Protein 2VPK (pdb70)

Foldseek 3Di:
DVCVVVQVVLVVQVVCQVVLHPFLAWEAQPPDIGTHHLVLLLVQFVQSVVVVVPDSRRYDYDHNVQAPPVLVVQVVVCSSNVDHDDDPPNLVRVLSVCVVRVRVVNVVVSVVVVD

Secondary structure (DSSP, 8-state):
-HHHHHHHHHHHHHHHHHHT-S--EEEEETTEEEEE-HHHHHHH-HHHHHHHTT---S-EE--TTT--HHHHHHHHHHHHHS-----TTTHHHHHHHHHHTT-HHHHHHHHHHH-

GO terms:
  GO:0005515 protein binding (F, IPI)
  GO:0005654 nucleoplasm (C, IDA)

CATH classification: 3.30.710.10

B-factor: mean 33.57, std 20.88, range [4.7, 144.06]

Sequence (115 aa):
SMSHHCEHLLERLNKQREAGFLCDCTIVIGEFQFKAHRNVLASFSEYFGAIYRSTSENNVFLDQSQVKADGFQKLLEFIYTGTLNLDSWNVKEIHQAADYLKVEEVVTKCKIKME

InterPro domains:
  IPR000210 BTB/POZ domain [PF00651] (14-115)
  IPR000210 BTB/POZ domain [PS50097] (24-89)
  IPR000210 BTB/POZ domain [SM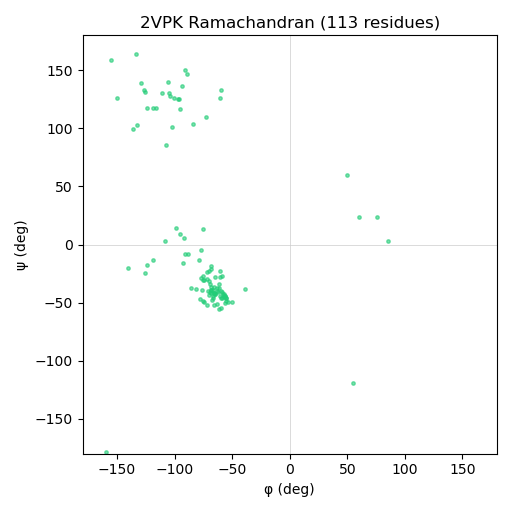00225] (24-119)
  IPR011333 SKP1/BTB/POZ domain superfamily [G3DSA:3.30.710.10] (1-144)
  IPR011333 SKP1/BTB/POZ domain superfamily [SSF54695] (2-112)
  IPR013087 Zinc finger C2H2-type [PF00096] (304-324)
  IPR013087 Zinc finger C2H2-type [PF00096] (330-352)
  IPR013087 Zinc finger C2H2-type [PF00096] (387-409)
  IPR013087 Zinc finger C2H2-type [PF00096] (415-437)
  IPR013087 Zinc finger C2H2-type [PF00096] (443-465)
  IPR013087 Zinc finger C2H2-type [PF00096] (471-493)
  IPR013087 Zinc finger C2H2-type [PF13912] (499-522)
  IPR013087 Zinc finger C2H2-type [PS00028] (304-324)
  IPR013087 Zinc finger C2H2-type [PS00028] (332-352)
  IPR013087 Zinc finger C2H2-type [PS00028] (360-381)
  IPR013087 Zinc finger C2H2-type [PS00028] (389-409)
  IPR013087 Zinc finger C2H2-type [PS00028] (417-437)
  IPR013087 Zinc finger C2H2-type [PS00028] (445-465)
  IPR013087 Zinc finger C2H2-type [PS00028] (473-493)
  IPR013087 Zinc finger C2H2-type [PS00028] (501-522)

Structure (mmCIF, N/CA/C/O backbone):
data_2VPK
#
_entry.id   2VPK
#
_cell.length_a   55.688
_cell.length_b   55.688
_cell.length_c   126.201
_cell.angle_alpha   90.00
_cell.angle_beta   90.00
_cell.angle_gamma   120.00
#
_symmetry.space_group_name_H-M   'P 61 2 2'
#
loop_
_entity.id
_entity.type
_entity.pdbx_description
1 polymer MYONEURIN
2 water water
#
loop_
_atom_site.group_PDB
_atom_site.id
_atom_site.type_symbol
_atom_site.label_atom_id
_atom_site.label_alt_id
_atom_site.label_comp_id
_atom_site.label_asym_id
_atom_site.label_entity_id
_atom_site.label_seq_id
_atom_site.pdbx_PDB_ins_code
_atom_site.Cartn_x
_atom_site.Cartn_y
_atom_site.Cartn_z
_atom_site.occupancy
_atom_site.B_iso_or_equiv
_atom_site.auth_seq_id
_atom_site.auth_comp_id
_atom_site.auth_asym_id
_atom_site.auth_atom_id
_atom_site.pdbx_PDB_model_num
ATOM 1 N N . SER A 1 1 ? 3.637 10.259 28.476 1.00 106.25 2 SER A N 1
ATOM 2 C CA . SER A 1 1 ? 4.506 11.173 29.273 1.00 107.15 2 SER A CA 1
ATOM 3 C C . SER A 1 1 ? 5.628 11.791 28.431 1.00 106.71 2 SER A C 1
ATOM 4 O O . SER A 1 1 ? 5.842 12.999 28.488 1.00 101.43 2 SER A O 1
ATOM 14 N N . MET A 1 2 ? 6.351 10.975 27.664 1.00 116.04 3 MET A N 1
ATOM 15 C CA . MET A 1 2 ? 7.458 11.486 26.846 1.00 111.02 3 MET A CA 1
ATOM 16 C C . MET A 1 2 ? 6.975 12.001 25.497 1.00 93.95 3 MET A C 1
ATOM 17 O O . MET A 1 2 ? 7.503 12.980 24.975 1.00 93.62 3 MET A O 1
ATOM 31 N N . SER A 1 3 ? 5.990 11.332 24.913 1.00 72.72 4 SER A N 1
ATOM 32 C CA . SER A 1 3 ? 5.382 11.865 23.716 1.00 60.76 4 SER A CA 1
ATOM 33 C C . SER A 1 3 ? 4.690 13.154 24.120 1.00 53.87 4 SER A C 1
ATOM 34 O O . SER A 1 3 ? 4.704 14.118 23.362 1.00 49.01 4 SER A O 1
ATOM 42 N N . HIS A 1 4 ? 4.104 13.172 25.323 1.00 49.60 5 HIS A N 1
ATOM 43 C CA . HIS A 1 4 ? 3.412 14.358 25.824 1.00 47.62 5 HIS A CA 1
ATOM 44 C C . HIS A 1 4 ? 4.409 15.494 26.061 1.00 36.11 5 HIS A C 1
ATOM 45 O O . HIS A 1 4 ? 4.156 16.638 25.679 1.00 25.00 5 HIS A O 1
ATOM 58 N N . HIS A 1 5 ? 5.548 15.177 26.667 1.00 35.75 6 HIS A N 1
ATOM 59 C CA . HIS A 1 5 ? 6.557 16.189 26.962 1.00 32.18 6 HIS A CA 1
ATOM 60 C C . HIS A 1 5 ? 7.063 16.817 25.677 1.00 30.87 6 HIS A C 1
ATOM 61 O O . HIS A 1 5 ? 6.996 18.032 25.524 1.00 25.04 6 HIS A O 1
ATOM 74 N N . CYS A 1 6 ? 7.558 16.001 24.749 1.00 36.46 7 CYS A N 1
ATOM 75 C CA . CYS A 1 6 ? 8.218 16.551 23.558 1.00 38.29 7 CYS A CA 1
ATOM 76 C C . CYS A 1 6 ? 7.211 17.125 22.567 1.00 30.53 7 CYS A C 1
ATOM 77 O O . CYS A 1 6 ? 7.499 18.092 21.897 1.00 23.81 7 CYS A O 1
ATOM 84 N N . GLU A 1 7 ? 6.007 16.587 22.516 1.00 28.64 8 GLU A N 1
ATOM 85 C CA . GLU A 1 7 ? 4.969 17.204 21.700 1.00 34.41 8 GLU A CA 1
ATOM 86 C C . GLU A 1 7 ? 4.575 18.587 22.259 1.00 33.74 8 GLU A C 1
ATOM 87 O O . GLU A 1 7 ? 4.320 19.517 21.491 1.00 29.77 8 GLU A O 1
ATOM 99 N N . HIS A 1 8 ? 4.506 18.721 23.592 1.00 33.78 9 HIS A N 1
ATOM 100 C CA . HIS A 1 8 ? 4.265 20.023 24.217 1.00 26.81 9 HIS A CA 1
ATOM 101 C C . HIS A 1 8 ? 5.319 21.004 23.747 1.00 18.31 9 HIS A C 1
ATOM 102 O O . HIS A 1 8 ? 5.025 22.124 23.342 1.00 27.10 9 HIS A O 1
ATOM 115 N N . LEU A 1 9 ? 6.563 20.582 23.854 1.00 21.39 10 LEU A N 1
ATOM 116 C CA . LEU A 1 9 ? 7.680 21.436 23.512 1.00 24.08 10 LEU A CA 1
ATOM 117 C C . LEU A 1 9 ? 7.532 21.941 22.089 1.00 24.83 10 LEU A C 1
ATOM 118 O O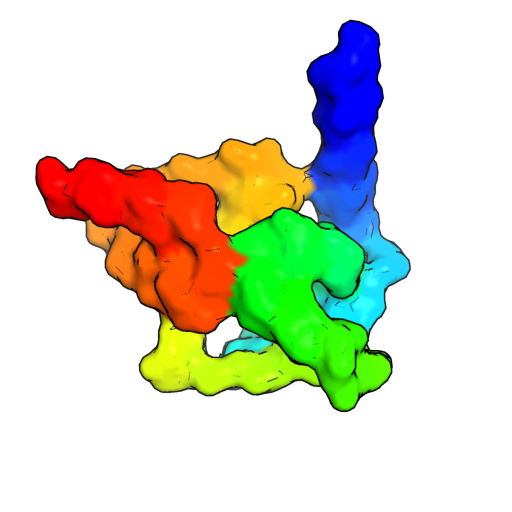 . LEU A 1 9 ? 7.691 23.130 21.808 1.00 24.12 10 LEU A O 1
ATOM 134 N N . LEU A 1 10 ? 7.197 21.022 21.191 1.00 26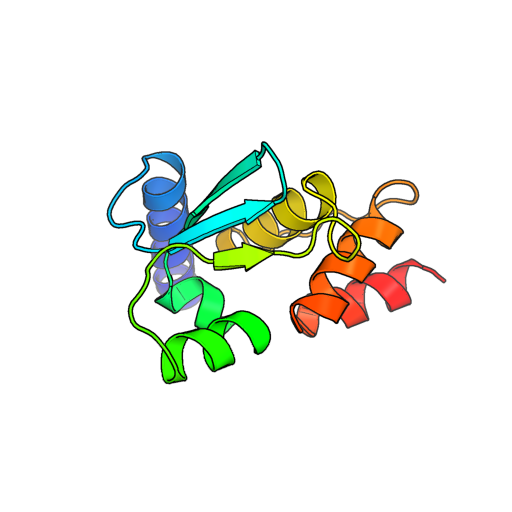.71 11 LEU A N 1
ATOM 135 C CA . LEU A 1 10 ? 7.200 21.305 19.757 1.00 29.44 11 LEU A CA 1
ATOM 136 C C . LEU A 1 10 ? 6.077 22.255 19.398 1.00 20.70 11 LEU A C 1
ATOM 137 O O . LEU A 1 10 ? 6.276 23.195 18.647 1.00 19.01 11 LEU A O 1
ATOM 153 N N . GLU A 1 11 ? 4.901 22.017 19.956 1.00 23.47 12 GLU A N 1
ATOM 154 C CA . GLU A 1 11 ? 3.790 22.942 19.815 1.00 33.68 12 GLU A CA 1
ATOM 155 C C . GLU A 1 11 ? 4.167 24.332 20.325 1.00 22.83 12 GLU A C 1
ATOM 156 O O . GLU A 1 11 ? 3.848 25.314 19.708 1.00 21.91 12 GLU A O 1
ATOM 160 N N . ARG A 1 12 ? 4.846 24.419 21.459 1.00 25.60 13 ARG A N 1
ATOM 161 C CA . ARG A 1 12 ? 5.193 25.730 22.006 1.00 20.14 13 ARG A CA 1
ATOM 162 C C . ARG A 1 12 ? 6.215 26.415 21.125 1.00 19.43 13 ARG A C 1
ATOM 163 O O . ARG A 1 12 ? 6.109 27.599 20.839 1.00 21.93 13 ARG A O 1
ATOM 184 N N . LEU A 1 13 ? 7.189 25.641 20.654 1.00 18.86 14 LEU A N 1
ATOM 185 C CA . LEU A 1 13 ? 8.247 26.171 19.820 1.00 13.73 14 LEU A CA 1
ATOM 186 C C . LEU A 1 13 ? 7.644 26.701 18.538 1.00 23.39 14 LEU A C 1
ATOM 187 O O . LEU A 1 13 ? 8.007 27.771 18.077 1.00 18.59 14 LEU A O 1
ATOM 203 N N . ASN A 1 14 ? 6.666 25.983 17.995 1.00 19.32 15 ASN A N 1
ATOM 204 C CA . ASN A 1 14 ? 5.984 26.470 16.793 1.00 20.07 15 ASN A CA 1
ATOM 205 C C . ASN A 1 14 ? 5.076 27.697 17.041 1.00 22.70 15 ASN A C 1
ATOM 206 O O . ASN A 1 14 ? 4.916 28.546 16.166 1.00 23.61 15 ASN A O 1
ATOM 217 N N . LYS A 1 15 ? 4.500 27.799 18.239 1.00 23.17 16 LYS A N 1
ATOM 218 C CA . LYS A 1 15 ? 3.683 28.951 18.612 1.00 16.96 16 LYS A CA 1
ATOM 219 C C . LYS A 1 15 ? 4.566 30.162 18.733 1.00 17.30 16 LYS A C 1
ATOM 220 O O . LYS A 1 15 ? 4.198 31.251 18.344 1.00 23.99 16 LYS A O 1
ATOM 239 N N . GLN A 1 16 ? 5.755 29.966 19.279 1.00 23.51 17 GLN A N 1
ATOM 240 C CA . GLN A 1 16 ? 6.723 31.045 19.422 1.00 19.63 17 GLN A CA 1
ATOM 241 C C . GLN A 1 16 ? 7.182 31.530 18.062 1.00 19.17 17 GLN A C 1
ATOM 242 O O . GLN A 1 16 ? 7.358 32.729 17.855 1.00 19.99 17 GLN A O 1
ATOM 256 N N . ARG A 1 17 ? 7.411 30.592 17.150 1.00 23.12 18 ARG A N 1
ATOM 257 C CA . ARG A 1 17 ? 7.855 30.930 15.815 1.00 21.75 18 ARG A CA 1
ATOM 258 C C . ARG A 1 17 ? 6.798 31.745 15.097 1.00 21.89 18 ARG A C 1
ATOM 259 O O . ARG A 1 17 ? 7.077 32.818 14.563 1.00 30.19 18 ARG A O 1
ATOM 280 N N . GLU A 1 18 ? 5.569 31.250 15.089 1.00 20.41 19 GLU A N 1
ATOM 281 C CA . GLU A 1 18 ? 4.455 31.998 14.514 1.00 22.17 19 GLU A CA 1
ATOM 282 C C . GLU A 1 18 ? 4.215 33.372 15.153 1.00 28.16 19 GLU A C 1
ATOM 283 O O . GLU A 1 18 ? 3.723 34.279 14.497 1.00 27.77 19 GLU A O 1
ATOM 295 N N . ALA A 1 19 ? 4.588 33.537 16.419 1.00 30.07 20 ALA A N 1
ATOM 296 C CA . ALA A 1 19 ? 4.466 34.831 17.120 1.00 20.54 20 ALA A CA 1
ATOM 297 C C . ALA A 1 19 ? 5.673 35.748 16.959 1.00 15.94 20 ALA A C 1
ATOM 298 O O . ALA A 1 19 ? 5.640 36.899 17.393 1.00 26.71 20 ALA A O 1
ATOM 305 N N . GLY A 1 20 ? 6.742 35.244 16.362 1.00 20.17 21 GLY A N 1
ATOM 306 C CA . GLY A 1 20 ? 7.951 36.032 16.190 1.00 22.53 21 GLY A CA 1
ATOM 307 C C . GLY A 1 20 ? 8.728 36.161 17.489 1.00 23.25 21 GLY A C 1
ATOM 308 O O . GLY A 1 20 ? 9.523 37.096 17.629 1.00 22.19 21 GLY A O 1
ATOM 312 N N . PHE A 1 21 ? 8.521 35.200 18.407 1.00 19.31 22 PHE A N 1
ATOM 313 C CA . PHE A 1 21 ? 9.096 35.234 19.762 1.00 19.40 22 PHE A CA 1
ATOM 314 C C . PHE A 1 21 ? 10.376 34.426 19.905 1.00 18.68 22 PHE A C 1
ATOM 315 O O . PHE A 1 21 ? 10.418 33.233 19.587 1.00 22.15 22 PHE A O 1
ATOM 332 N N . LEU A 1 22 ? 11.422 35.100 20.376 1.00 15.22 23 LEU A N 1
ATOM 333 C CA . LEU A 1 22 ? 12.730 34.501 20.611 1.00 16.08 23 LEU A CA 1
ATOM 334 C C . LEU A 1 22 ? 13.362 33.907 19.358 1.00 21.71 23 LEU A C 1
ATOM 335 O O . LEU A 1 22 ? 14.225 33.028 19.427 1.00 22.52 23 LEU A O 1
ATOM 351 N N . CYS A 1 23 ? 12.945 34.391 18.198 1.00 21.28 24 CYS A N 1
ATOM 352 C CA . CYS A 1 23 ? 13.482 33.854 16.957 1.00 18.52 24 CYS A CA 1
ATOM 353 C C . CYS A 1 23 ? 14.792 34.538 16.644 1.00 16.13 24 CYS A C 1
ATOM 354 O O . CYS A 1 23 ? 14.797 35.672 16.190 1.00 27.74 24 CYS A O 1
ATOM 362 N N . ASP A 1 24 ? 15.897 33.850 16.884 1.00 16.59 25 ASP A N 1
ATOM 363 C CA . ASP A 1 24 ? 17.226 34.429 16.745 1.00 19.19 25 ASP A CA 1
ATOM 364 C C . ASP A 1 24 ? 17.851 34.142 15.363 1.00 18.28 25 ASP A C 1
ATOM 365 O O . ASP A 1 24 ? 19.040 34.362 15.137 1.00 17.97 25 ASP A O 1
ATOM 374 N N . CYS A 1 25 ? 17.044 33.599 14.469 1.00 23.45 26 CYS A N 1
ATOM 375 C CA . CYS A 1 25 ? 17.458 33.361 13.097 1.00 20.92 26 CYS A CA 1
ATOM 376 C C . CYS A 1 25 ? 16.425 34.015 12.221 1.00 18.31 26 CYS A C 1
ATOM 377 O O . CYS A 1 25 ? 15.226 33.861 12.476 1.00 23.75 26 CYS A O 1
ATOM 385 N N . THR A 1 26 ? 16.894 34.769 11.226 1.00 23.18 27 THR A N 1
ATOM 386 C CA . THR A 1 26 ? 16.098 35.167 10.065 1.00 19.57 27 THR A CA 1
ATOM 387 C C . THR A 1 26 ? 16.740 34.613 8.805 1.00 18.92 27 THR A C 1
ATOM 388 O O . THR A 1 26 ? 17.876 34.936 8.478 1.00 23.84 27 THR A O 1
ATOM 399 N N . ILE A 1 27 ? 16.018 33.746 8.118 1.00 19.49 28 ILE A N 1
ATOM 400 C CA . ILE A 1 27 ? 16.476 33.137 6.883 1.00 21.84 28 ILE A CA 1
ATOM 401 C C . ILE A 1 27 ? 15.903 33.940 5.733 1.00 20.26 28 ILE A C 1
ATOM 402 O O . ILE A 1 27 ? 14.696 34.181 5.669 1.00 20.21 28 ILE A O 1
ATOM 418 N N . VAL A 1 28 ? 16.781 34.397 4.850 1.00 23.64 29 VAL A N 1
ATOM 419 C CA . VAL A 1 28 ? 16.382 35.209 3.706 1.00 21.60 29 VAL A CA 1
ATOM 420 C C . VAL A 1 28 ? 16.572 34.435 2.407 1.00 23.16 29 VAL A C 1
ATOM 421 O O . VAL A 1 28 ? 17.622 33.838 2.161 1.00 19.66 29 VAL A O 1
ATOM 434 N N . ILE A 1 29 ? 15.537 34.422 1.581 1.00 17.57 30 ILE A N 1
ATOM 435 C CA . ILE A 1 29 ? 15.648 33.842 0.267 1.00 20.04 30 ILE A CA 1
ATOM 436 C C . ILE A 1 29 ? 15.025 34.875 -0.626 1.00 20.55 30 ILE A C 1
ATOM 437 O O . ILE A 1 29 ? 13.814 35.013 -0.631 1.00 22.61 30 ILE A O 1
ATOM 453 N N . GLY A 1 30 ? 15.848 35.647 -1.330 1.00 23.95 31 GLY A N 1
ATOM 454 C CA . GLY A 1 30 ? 15.338 36.764 -2.115 1.00 20.37 31 GLY A CA 1
ATOM 455 C C . GLY A 1 30 ? 14.493 37.739 -1.296 1.00 28.07 31 GLY A C 1
ATOM 456 O O . GLY A 1 30 ? 14.967 38.322 -0.307 1.00 23.67 31 GLY A O 1
ATOM 460 N N . GLU A 1 31 ? 13.228 37.904 -1.678 1.00 21.03 32 GLU A N 1
ATOM 461 C CA . GLU A 1 31 ? 12.354 38.906 -1.045 1.00 23.26 32 GLU A CA 1
ATOM 462 C C . GLU A 1 31 ? 11.459 38.249 -0.010 1.00 16.26 32 GLU A C 1
ATOM 463 O O . GLU A 1 31 ? 10.463 38.811 0.435 1.00 26.84 32 GLU A O 1
ATOM 475 N N . PHE A 1 32 ? 11.817 37.021 0.334 1.00 19.82 33 PHE A N 1
ATOM 476 C CA . PHE A 1 32 ? 11.167 36.292 1.402 1.00 18.72 33 PHE A CA 1
ATOM 477 C C . PHE A 1 32 ? 12.065 36.241 2.614 1.00 26.77 33 PHE A C 1
ATOM 478 O O . PHE A 1 32 ? 13.269 36.035 2.491 1.00 27.10 33 PHE A O 1
ATOM 495 N N . GLN A 1 33 ? 11.453 36.399 3.784 1.00 24.42 34 GLN A N 1
ATOM 496 C CA . GLN A 1 33 ? 12.144 36.256 5.062 1.00 23.84 34 GLN A CA 1
ATOM 497 C C . GLN A 1 33 ? 11.371 35.315 5.945 1.00 19.83 34 GLN A C 1
ATOM 498 O O . GLN A 1 33 ? 10.144 35.405 5.997 1.00 21.91 34 GLN A O 1
ATOM 512 N N . PHE A 1 34 ? 12.093 34.445 6.661 1.00 25.26 35 PHE A N 1
ATOM 513 C CA . PHE A 1 34 ? 11.500 33.496 7.606 1.00 21.13 35 PHE A CA 1
ATOM 514 C C . PHE A 1 34 ? 12.136 33.621 9.013 1.00 18.43 35 PHE A C 1
ATOM 515 O O . PHE A 1 34 ? 13.340 33.672 9.163 1.00 21.73 35 PHE A O 1
ATOM 532 N N . LYS A 1 35 ? 11.298 33.701 10.029 1.00 20.09 36 LYS A N 1
ATOM 533 C CA . LYS A 1 35 ? 11.750 33.815 11.413 1.00 17.43 36 LYS A CA 1
ATOM 534 C C . LYS A 1 35 ? 11.816 32.404 11.984 1.00 11.87 36 LYS A C 1
ATOM 535 O O . LYS A 1 35 ? 10.919 31.610 11.739 1.00 23.68 36 LYS A O 1
ATOM 539 N N . ALA A 1 36 ? 12.880 32.076 12.713 1.00 19.79 37 ALA A N 1
ATOM 540 C CA . ALA A 1 36 ? 12.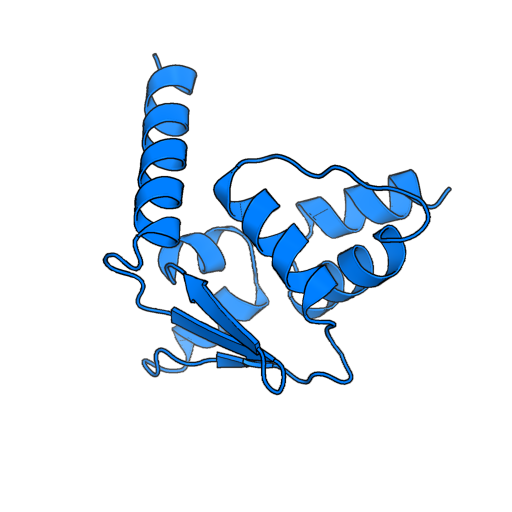961 30.773 13.362 1.00 18.18 37 ALA A CA 1
ATOM 541 C C . ALA A 1 36 ? 13.959 30.792 14.505 1.00 10.21 37 ALA A C 1
ATOM 542 O O . ALA A 1 36 ? 14.576 31.822 14.760 1.00 16.53 37 ALA A O 1
ATOM 549 N N . HIS A 1 37 ? 14.139 29.641 15.159 1.00 16.06 38 HIS A N 1
ATOM 550 C CA . HIS A 1 37 ? 15.092 29.477 16.244 1.00 14.51 38 HIS A CA 1
ATOM 551 C C . HIS A 1 37 ? 16.333 28.724 15.811 1.00 12.43 38 HIS A C 1
ATOM 552 O O . HIS A 1 37 ? 16.254 27.662 15.246 1.00 22.41 38 HIS A O 1
ATOM 565 N N . ARG A 1 38 ? 17.493 29.282 16.076 1.00 14.79 39 ARG A N 1
ATOM 566 C CA . ARG A 1 38 ? 18.712 28.646 15.637 1.00 11.08 39 ARG A CA 1
ATOM 567 C C . ARG A 1 38 ? 18.909 27.259 16.241 1.00 14.96 39 ARG A C 1
ATOM 568 O O . ARG A 1 38 ? 19.471 26.379 15.600 1.00 17.30 39 ARG A O 1
ATOM 589 N N . ASN A 1 39 ? 18.474 27.032 17.470 1.00 14.87 40 ASN A N 1
ATOM 590 C CA . ASN A 1 39 ? 18.763 25.735 18.076 1.00 12.28 40 ASN A CA 1
ATOM 591 C C . ASN A 1 39 ? 17.911 24.648 17.419 1.00 11.68 40 ASN A C 1
ATOM 592 O O . ASN A 1 39 ? 18.321 23.492 17.285 1.00 17.41 40 ASN A O 1
ATOM 603 N N . VAL A 1 40 ? 16.744 25.051 16.965 1.00 15.57 41 VAL A N 1
ATOM 604 C CA . VAL A 1 40 ? 15.798 24.126 16.349 1.00 20.17 41 VAL A CA 1
ATOM 605 C C . VAL A 1 40 ? 16.296 23.798 14.952 1.00 18.61 41 VAL A C 1
ATOM 606 O O . VAL A 1 40 ? 16.421 22.627 14.583 1.00 19.25 41 VAL A O 1
ATOM 619 N N . LEU A 1 41 ? 16.655 24.821 14.198 1.00 15.65 42 LEU A N 1
ATOM 620 C CA . LEU A 1 41 ? 17.231 24.589 12.866 1.00 13.07 42 LEU A CA 1
ATOM 621 C C . LEU A 1 41 ? 18.483 23.727 12.908 1.00 22.60 42 LEU A C 1
ATOM 622 O O . LEU A 1 41 ? 18.663 22.857 12.057 1.00 20.55 42 LEU A O 1
ATOM 638 N N . ALA A 1 42 ? 19.362 23.977 13.874 1.00 24.47 43 ALA A N 1
ATOM 639 C CA . ALA A 1 42 ? 20.585 23.195 13.979 1.00 19.98 43 ALA A CA 1
ATOM 640 C C . ALA A 1 42 ? 20.297 21.740 14.292 1.00 20.78 43 ALA A C 1
ATOM 641 O O . ALA A 1 42 ? 21.075 20.852 13.936 1.00 24.71 43 ALA A O 1
ATOM 648 N N . SER A 1 43 ? 19.184 21.485 14.963 1.00 16.01 44 SER A N 1
ATOM 649 C CA . SER A 1 43 ? 18.852 20.123 15.353 1.00 16.86 44 SER A CA 1
ATOM 650 C C . SER A 1 43 ? 18.522 19.254 14.142 1.00 14.34 44 SER A C 1
ATOM 651 O O . SER A 1 43 ? 18.589 18.031 14.216 1.00 23.36 44 SER A O 1
ATOM 659 N N . PHE A 1 44 ? 18.166 19.887 13.027 1.00 19.89 45 PHE A N 1
ATOM 660 C CA . PHE A 1 44 ? 17.693 19.150 11.865 1.00 21.28 45 PHE A CA 1
ATOM 661 C C . PHE A 1 44 ? 18.460 19.400 10.579 1.00 24.67 45 PHE A C 1
ATOM 662 O O . PHE A 1 44 ? 18.337 18.634 9.621 1.00 21.49 45 PHE A O 1
ATOM 679 N N . SER A 1 45 ? 19.219 20.484 10.545 1.00 25.70 46 SER A N 1
ATOM 680 C CA . SER A 1 45 ? 19.892 20.890 9.326 1.00 20.28 46 SER A CA 1
ATOM 681 C C . SER A 1 45 ? 21.387 21.024 9.549 1.00 28.73 46 SER A C 1
ATOM 682 O O . SER A 1 45 ? 21.828 21.829 10.355 1.00 26.03 46 SER A O 1
ATOM 690 N N . GLU A 1 46 ? 22.177 20.212 8.845 1.00 29.38 47 GLU A N 1
ATOM 691 C CA . GLU A 1 46 ? 23.618 20.257 9.025 1.00 28.45 47 GLU A CA 1
ATOM 692 C C . GLU A 1 46 ? 24.157 21.539 8.419 1.00 20.98 47 GLU A C 1
ATOM 693 O O . GLU A 1 46 ? 25.198 22.029 8.824 1.00 21.54 47 GLU A O 1
ATOM 705 N N . TYR A 1 47 ? 23.429 22.106 7.476 1.00 23.34 48 TYR A N 1
ATOM 706 C CA . TYR A 1 47 ? 23.807 23.390 6.898 1.00 24.39 48 TYR A CA 1
ATOM 707 C C . TYR A 1 47 ? 23.723 24.497 7.949 1.00 20.93 48 TYR A C 1
ATOM 708 O O . TYR A 1 47 ? 24.674 25.231 8.146 1.00 23.60 48 TYR A O 1
ATOM 726 N N . PHE A 1 48 ? 22.589 24.618 8.631 1.00 16.05 49 PHE A N 1
ATOM 727 C CA . PHE A 1 48 ? 22.454 25.666 9.601 1.00 20.35 49 PHE A CA 1
ATOM 728 C C . PHE A 1 48 ? 23.380 25.388 10.765 1.00 19.28 49 PHE A C 1
ATOM 729 O O . PHE A 1 48 ? 24.026 26.298 11.238 1.00 22.62 49 PHE A O 1
ATOM 746 N N . GLY A 1 49 ? 23.508 24.123 11.161 1.00 17.89 50 GLY A N 1
ATOM 747 C CA . GLY A 1 49 ? 24.402 23.773 12.257 1.00 26.71 50 GLY A CA 1
ATOM 748 C C . GLY A 1 49 ? 25.837 24.192 11.959 1.00 29.79 50 GLY A C 1
ATOM 749 O O . GLY A 1 49 ? 26.565 24.669 12.825 1.00 26.80 50 GLY A O 1
ATOM 753 N N . ALA A 1 50 ? 26.261 23.990 10.719 1.00 23.84 51 ALA A N 1
ATOM 754 C CA . ALA A 1 50 ? 27.630 24.310 10.330 1.00 21.47 51 ALA A CA 1
ATOM 755 C C . ALA A 1 50 ? 27.812 25.815 10.355 1.00 15.12 51 ALA A C 1
ATOM 756 O O . ALA A 1 50 ? 28.858 26.320 10.734 1.00 34.20 51 ALA A O 1
ATOM 763 N N . ILE A 1 51 ? 26.780 26.544 9.955 1.00 17.62 52 ILE A N 1
ATOM 764 C CA . ILE A 1 51 ? 26.786 27.994 10.049 1.00 20.18 52 ILE A CA 1
ATOM 765 C C . ILE A 1 51 ? 26.966 28.476 11.500 1.00 23.98 52 ILE A C 1
ATOM 766 O O . ILE A 1 51 ? 27.780 29.356 11.764 1.00 28.73 52 ILE A O 1
ATOM 782 N N . TYR A 1 52 ? 26.247 27.895 12.450 1.00 29.13 53 TYR A N 1
ATOM 783 C CA . TYR A 1 52 ? 26.227 28.482 13.804 1.00 26.39 53 TYR A CA 1
ATOM 784 C C . TYR A 1 52 ? 27.480 28.146 14.639 1.00 26.53 53 TYR A C 1
ATOM 785 O O . TYR A 1 52 ? 27.738 28.754 15.671 1.00 35.31 53 TYR A O 1
ATOM 803 N N . ARG A 1 53 ? 28.251 27.186 14.171 1.00 29.01 54 ARG A N 1
ATOM 804 C CA . ARG A 1 53 ? 29.664 27.083 14.525 1.00 33.75 54 ARG A CA 1
ATOM 805 C C . ARG A 1 53 ? 30.647 28.072 13.861 1.00 40.46 54 ARG A C 1
ATOM 806 O O . ARG A 1 53 ? 31.844 27.882 13.950 1.00 49.74 54 ARG A O 1
ATOM 827 N N . SER A 1 54 ? 30.172 29.124 13.213 1.00 38.02 55 SER A N 1
ATOM 828 C CA . SER A 1 54 ? 31.073 29.931 12.392 1.00 44.27 55 SER A CA 1
ATOM 829 C C . SER A 1 54 ? 30.781 31.415 12.501 1.00 44.49 55 SER A C 1
ATOM 830 O O . SER A 1 54 ? 31.624 32.235 12.155 1.00 51.85 55 SER A O 1
ATOM 838 N N . THR A 1 55 ? 29.579 31.758 12.931 1.00 46.81 56 THR A N 1
ATOM 839 C CA . THR A 1 55 ? 29.184 33.159 13.057 1.00 51.69 56 THR A CA 1
ATOM 840 C C . THR A 1 55 ? 28.067 33.312 14.087 1.00 38.29 56 THR A C 1
ATOM 841 O O . THR A 1 55 ? 27.328 32.367 14.369 1.00 40.49 56 THR A O 1
ATOM 852 N N . SER A 1 56 ? 27.9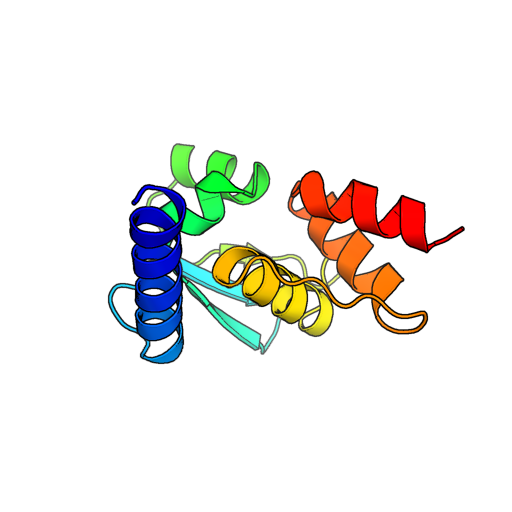22 34.519 14.613 1.00 31.46 57 SER A N 1
ATOM 853 C CA . SER A 1 56 ? 26.835 34.824 15.532 1.00 33.75 57 SER A CA 1
ATOM 854 C C . SER A 1 56 ? 25.776 35.738 14.885 1.00 47.25 57 SER A C 1
ATOM 855 O O . SER A 1 56 ? 24.795 36.136 15.530 1.00 44.44 57 SER A O 1
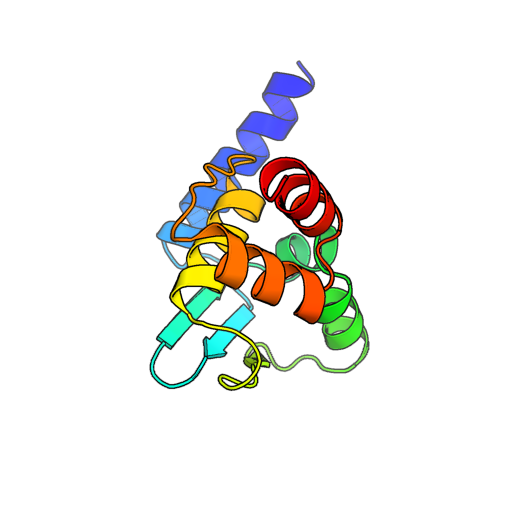ATOM 863 N N . GLU A 1 57 ? 25.969 36.054 13.603 1.00 56.24 58 GLU A N 1
ATOM 864 C CA . GLU A 1 57 ? 24.965 36.788 12.833 1.00 52.91 58 GLU A CA 1
ATOM 865 C C . GLU A 1 57 ? 23.659 35.970 12.824 1.00 37.57 58 GLU A C 1
ATOM 866 O O . GLU A 1 57 ? 23.646 34.756 12.636 1.00 25.79 58 GLU A O 1
ATOM 878 N N . ASN A 1 58 ? 22.546 36.621 13.086 1.00 38.20 59 ASN A N 1
ATOM 879 C CA . ASN A 1 58 ? 21.308 35.878 13.133 1.00 49.87 59 ASN A CA 1
ATOM 880 C C . ASN A 1 58 ? 20.871 35.510 11.709 1.00 50.81 59 ASN A C 1
ATOM 881 O O . ASN A 1 58 ? 20.598 34.347 11.413 1.00 49.71 59 ASN A O 1
ATOM 892 N N . ASN A 1 59 ? 20.868 36.519 10.842 1.00 45.43 60 ASN A N 1
ATOM 893 C CA . ASN A 1 59 ? 20.484 36.399 9.438 1.00 35.62 60 ASN A CA 1
ATOM 894 C C . ASN A 1 59 ? 21.339 35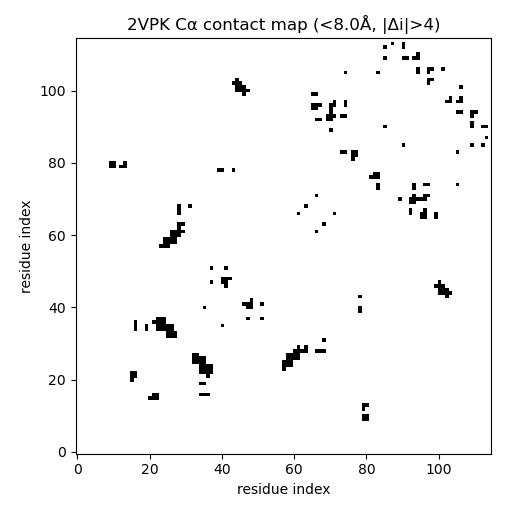.431 8.634 1.00 36.10 60 ASN A C 1
ATOM 895 O O . ASN A 1 59 ? 22.575 35.533 8.601 1.00 37.92 60 ASN A O 1
ATOM 906 N N . VAL A 1 60 ? 20.667 34.489 7.981 1.00 25.24 61 VAL A N 1
ATOM 907 C CA . VAL A 1 60 ? 21.296 33.633 6.982 1.00 24.45 61 VAL A CA 1
ATOM 908 C C . VAL A 1 60 ? 20.663 33.889 5.611 1.00 27.33 61 VAL A C 1
ATOM 909 O O . VAL A 1 60 ? 19.473 33.670 5.423 1.00 27.05 61 VAL A O 1
ATOM 922 N N . PHE A 1 61 ? 21.452 34.363 4.659 1.00 27.94 62 PHE A N 1
ATOM 923 C CA . PHE A 1 61 ? 20.947 34.600 3.311 1.00 24.80 62 PHE A CA 1
ATOM 924 C C . PHE A 1 61 ? 21.253 33.393 2.443 1.00 23.69 62 PHE A C 1
ATOM 925 O O . PHE A 1 61 ? 22.405 33.062 2.206 1.00 30.71 62 PHE A O 1
ATOM 942 N N . LEU A 1 62 ? 20.203 32.733 1.974 1.00 23.43 63 LEU A N 1
ATOM 943 C CA . LEU A 1 62 ? 20.345 31.568 1.119 1.00 20.95 63 LEU A CA 1
ATOM 944 C C . LEU A 1 62 ? 20.366 31.918 -0.373 1.00 25.79 63 LEU A C 1
ATOM 945 O O . LEU A 1 62 ? 19.748 32.875 -0.834 1.00 26.82 63 LEU A O 1
ATOM 961 N N . ASP A 1 63 ? 21.067 31.094 -1.123 1.00 26.39 64 ASP A N 1
ATOM 962 C CA . ASP A 1 63 ? 21.137 31.219 -2.567 1.00 36.04 64 ASP A CA 1
ATOM 963 C C . ASP A 1 63 ? 19.798 30.788 -3.134 1.00 29.11 64 ASP A C 1
ATOM 964 O O . ASP A 1 63 ? 19.436 29.619 -3.060 1.00 37.37 64 ASP A O 1
ATOM 973 N N . GLN A 1 64 ? 19.056 31.754 -3.650 1.00 31.19 65 GLN A N 1
ATOM 974 C CA . GLN A 1 64 ? 17.733 31.540 -4.218 1.00 36.76 65 GLN A CA 1
ATOM 975 C C . GLN A 1 64 ? 17.785 30.712 -5.529 1.00 38.79 65 GLN A C 1
ATOM 976 O O . GLN A 1 64 ? 16.786 30.136 -5.953 1.00 41.22 65 GLN A O 1
ATOM 990 N N . SER A 1 65 ? 18.949 30.637 -6.157 1.00 24.91 66 SER A N 1
ATOM 991 C CA . SER A 1 65 ? 19.124 29.722 -7.281 1.00 36.72 66 SER A CA 1
ATOM 992 C C . SER A 1 65 ? 19.301 28.279 -6.795 1.00 42.40 66 SER A C 1
ATOM 993 O O . SER A 1 65 ? 19.378 27.354 -7.586 1.00 42.80 66 SER A O 1
ATOM 1001 N N . GLN A 1 66 ? 19.362 28.078 -5.484 1.00 36.35 67 GLN A N 1
ATOM 1002 C CA . GLN A 1 66 ? 19.535 26.738 -4.951 1.00 22.44 67 GLN A CA 1
ATOM 1003 C C . GLN A 1 66 ? 18.366 26.324 -4.077 1.00 21.34 67 GLN A C 1
ATOM 1004 O O . GLN A 1 66 ? 18.231 25.161 -3.737 1.00 36.95 67 GLN A O 1
ATOM 1018 N N . VAL A 1 67 ? 17.517 27.266 -3.698 1.00 23.34 68 VAL A N 1
ATOM 1019 C CA . VAL A 1 67 ? 16.434 26.948 -2.767 1.00 2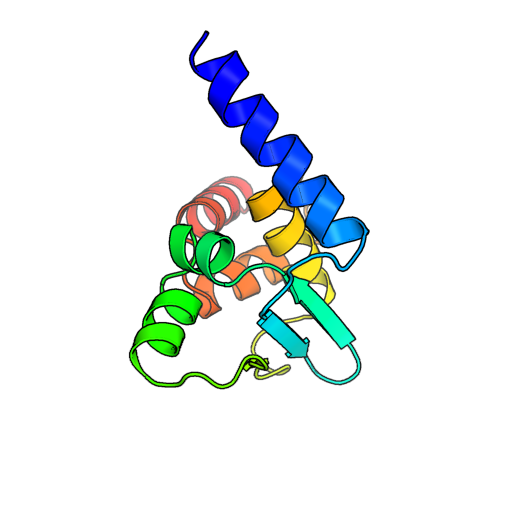7.58 68 VAL A CA 1
ATOM 1020 C C . VAL A 1 67 ? 15.253 27.852 -3.053 1.00 27.48 68 VAL A C 1
ATOM 1021 O O . VAL A 1 67 ? 15.405 29.068 -3.063 1.00 40.44 68 VAL A O 1
ATOM 1034 N N . LYS A 1 68 ? 14.078 27.271 -3.277 1.00 30.14 69 LYS A N 1
ATOM 1035 C CA . LYS A 1 68 ? 12.871 28.061 -3.543 1.00 28.80 69 LYS A CA 1
ATOM 1036 C C . LYS A 1 68 ? 12.234 28.346 -2.221 1.00 21.45 69 LYS A C 1
ATOM 1037 O O . LYS A 1 68 ? 12.271 27.509 -1.337 1.00 21.47 69 LYS A O 1
ATOM 1056 N N . ALA A 1 69 ? 11.607 29.505 -2.110 1.00 25.24 70 ALA A N 1
ATOM 1057 C CA . ALA A 1 69 ? 11.027 29.941 -0.863 1.00 24.23 70 ALA A CA 1
ATOM 1058 C C . ALA A 1 69 ? 9.902 29.008 -0.470 1.00 33.91 70 ALA A C 1
ATOM 1059 O O . ALA A 1 69 ? 9.781 28.647 0.678 1.00 29.38 70 ALA A O 1
ATOM 1066 N N . ASP A 1 70 ? 9.073 28.608 -1.424 1.00 31.49 71 ASP A N 1
ATOM 1067 C CA . ASP A 1 70 ? 7.975 27.700 -1.116 1.00 35.95 71 ASP A CA 1
ATOM 1068 C C . ASP A 1 70 ? 8.495 26.343 -0.622 1.00 27.07 71 ASP A C 1
ATOM 1069 O O . ASP A 1 70 ? 7.907 25.740 0.273 1.00 31.51 71 ASP A O 1
ATOM 1078 N N . GLY A 1 71 ? 9.594 25.862 -1.202 1.00 21.68 72 GLY A N 1
ATOM 1079 C CA . GLY A 1 71 ? 10.260 24.666 -0.683 1.00 21.85 72 GLY A CA 1
ATOM 1080 C C . GLY A 1 71 ? 10.715 24.815 0.768 1.00 22.37 72 GLY A C 1
ATOM 1081 O O . GLY A 1 71 ? 10.487 23.952 1.616 1.00 26.87 72 GLY A O 1
ATOM 1085 N N . PHE A 1 72 ? 11.337 25.938 1.073 1.00 23.83 73 PHE A N 1
ATOM 1086 C CA . PHE A 1 72 ? 11.843 26.149 2.401 1.00 25.05 73 PHE A CA 1
ATOM 1087 C C . PHE A 1 72 ? 10.711 26.333 3.413 1.00 30.80 73 PHE A C 1
ATOM 1088 O O . PHE A 1 72 ? 10.815 25.863 4.545 1.00 22.17 73 PHE A O 1
ATOM 1105 N N . GLN A 1 73 ? 9.616 26.955 2.985 1.00 24.80 74 GLN A N 1
ATOM 1106 C CA . GLN A 1 73 ? 8.438 27.089 3.839 1.00 26.29 74 GLN A CA 1
ATOM 1107 C C . GLN A 1 73 ? 7.962 25.739 4.323 1.00 21.32 74 GLN A C 1
ATOM 1108 O O . GLN A 1 73 ? 7.630 25.578 5.504 1.00 20.63 74 GLN A O 1
ATOM 1122 N N . LYS A 1 74 ? 7.922 24.763 3.428 1.00 20.26 75 LYS A N 1
ATOM 1123 C CA . LYS A 1 74 ? 7.343 23.464 3.770 1.00 25.22 75 LYS A CA 1
ATOM 1124 C C . LYS A 1 74 ? 8.296 22.696 4.627 1.00 21.75 75 LYS A C 1
ATOM 1125 O O . LYS A 1 74 ? 7.897 21.946 5.512 1.00 27.26 75 LYS A O 1
ATOM 1144 N N . LEU A 1 75 ? 9.568 22.953 4.390 1.00 27.69 76 LEU A N 1
ATOM 1145 C CA . LEU A 1 75 ? 10.646 22.336 5.117 1.00 24.81 76 LEU A CA 1
ATOM 1146 C C . LEU A 1 75 ? 10.703 22.825 6.559 1.00 24.17 76 LEU A C 1
ATOM 1147 O O . LEU A 1 75 ? 10.879 22.036 7.490 1.00 22.19 76 LEU A O 1
ATOM 1163 N N . LEU A 1 76 ? 10.484 24.118 6.735 1.00 22.00 77 LEU A N 1
ATOM 1164 C CA . LEU A 1 76 ? 10.441 24.761 8.041 1.00 23.58 77 LEU A CA 1
ATOM 1165 C C . LEU A 1 76 ? 9.234 24.281 8.855 1.00 21.45 77 LEU A C 1
ATOM 1166 O O . LEU A 1 76 ? 9.357 23.939 10.005 1.00 21.14 77 LEU A O 1
ATOM 1182 N N . GLU A 1 77 ? 8.072 24.243 8.220 1.00 20.24 78 GLU A N 1
ATOM 1183 C CA . GLU A 1 77 ? 6.868 23.702 8.815 1.00 25.48 78 GLU A CA 1
ATOM 1184 C C . GLU A 1 77 ? 7.055 22.252 9.258 1.00 31.09 78 GLU A C 1
ATOM 1185 O O . GLU A 1 77 ? 6.658 21.895 10.352 1.00 27.18 78 GLU A O 1
ATOM 1197 N N . PHE A 1 78 ? 7.659 21.426 8.418 1.00 25.79 79 PHE A N 1
ATOM 1198 C CA . PHE A 1 78 ? 8.036 20.097 8.840 1.00 21.91 79 PHE A CA 1
ATOM 1199 C C . PHE A 1 78 ? 8.922 20.085 10.101 1.00 21.47 79 PHE A C 1
ATOM 1200 O O . PHE A 1 78 ? 8.728 19.291 10.995 1.00 26.78 79 PHE A O 1
ATOM 1217 N N . ILE A 1 79 ? 9.931 20.936 10.131 1.00 20.15 80 ILE A N 1
ATOM 1218 C CA . ILE A 1 79 ? 10.858 20.977 11.236 1.00 25.55 80 ILE A CA 1
ATOM 1219 C C . ILE A 1 79 ? 10.106 21.295 12.513 1.00 26.87 80 ILE A C 1
ATOM 1220 O O . ILE A 1 79 ? 10.341 20.670 13.545 1.00 24.70 80 ILE A O 1
ATOM 1236 N N . TYR A 1 80 ? 9.138 22.201 12.412 1.00 23.89 81 TYR A N 1
ATOM 1237 C CA . TYR A 1 80 ? 8.380 22.672 13.560 1.00 21.40 81 TYR A CA 1
ATOM 1238 C C . TYR A 1 80 ? 7.092 21.897 13.890 1.00 27.24 81 TYR A C 1
ATOM 1239 O O . TYR A 1 80 ? 6.472 22.154 14.938 1.00 24.24 81 TYR A O 1
ATOM 1257 N N . THR A 1 81 ? 6.668 20.974 13.023 1.00 23.24 82 THR A N 1
ATOM 1258 C CA . THR A 1 81 ? 5.460 20.179 13.311 1.00 29.41 82 THR A CA 1
ATOM 1259 C C . THR A 1 81 ? 5.658 18.658 13.252 1.00 30.88 82 THR A C 1
ATOM 1260 O O . THR A 1 81 ? 4.905 17.912 13.876 1.00 36.85 82 THR A O 1
ATOM 1271 N N . GLY A 1 82 ? 6.656 18.214 12.501 1.00 31.21 83 GLY A N 1
ATOM 1272 C CA . GLY A 1 82 ? 6.838 16.801 12.169 1.00 37.34 83 GLY A CA 1
ATOM 1273 C C . GLY A 1 82 ? 6.032 16.342 10.948 1.00 37.92 83 GLY A C 1
ATOM 1274 O O . GLY A 1 82 ? 6.028 15.163 10.584 1.00 32.49 83 GLY A O 1
ATOM 1278 N N . THR A 1 83 ? 5.339 17.280 10.314 1.00 33.36 84 THR A N 1
ATOM 1279 C CA . THR A 1 83 ? 4.447 16.963 9.217 1.00 37.62 84 THR A CA 1
ATOM 1280 C C . THR A 1 83 ? 5.059 17.356 7.879 1.00 36.70 84 THR A C 1
ATOM 1281 O O . THR A 1 83 ? 5.538 18.472 7.717 1.00 33.20 84 THR A O 1
ATOM 1292 N N . LEU A 1 84 ? 5.026 16.412 6.941 1.00 34.44 85 LEU A N 1
ATOM 1293 C CA . LEU A 1 84 ? 5.518 16.587 5.578 1.00 39.11 85 LEU A CA 1
ATOM 1294 C C . LEU A 1 84 ? 4.531 15.995 4.573 1.00 40.39 85 LEU A C 1
ATOM 1295 O O . LEU A 1 84 ? 4.474 14.783 4.372 1.00 46.10 85 LEU A O 1
ATOM 1311 N N . ASN A 1 85 ? 3.724 16.852 3.971 1.00 42.47 86 ASN A N 1
ATOM 1312 C CA . ASN A 1 85 ? 2.733 16.392 3.013 1.00 55.91 86 ASN A CA 1
ATOM 1313 C C . ASN A 1 85 ? 3.237 16.665 1.605 1.00 61.26 86 ASN A C 1
ATOM 1314 O O . ASN A 1 85 ? 3.193 17.791 1.108 1.00 58.62 86 ASN A O 1
ATOM 1325 N N . LEU A 1 86 ? 3.736 15.601 0.988 1.00 55.64 87 LEU A N 1
ATOM 1326 C CA . LEU A 1 86 ? 4.429 15.684 -0.278 1.00 52.03 87 LEU A CA 1
ATOM 1327 C C . LEU A 1 86 ? 3.538 15.278 -1.417 1.00 54.83 87 LEU A C 1
ATOM 1328 O O . LEU A 1 86 ? 2.976 14.182 -1.422 1.00 53.99 87 LEU A O 1
ATOM 1344 N N . ASP A 1 87 ? 3.438 16.151 -2.405 1.00 60.47 88 ASP A N 1
ATOM 1345 C CA . ASP A 1 87 ? 2.761 15.780 -3.628 1.00 67.17 88 ASP A CA 1
ATOM 1346 C C . ASP A 1 87 ? 3.526 16.172 -4.884 1.00 59.08 88 ASP A C 1
ATOM 1347 O O . ASP A 1 87 ? 4.482 16.960 -4.851 1.00 40.56 88 ASP A O 1
ATOM 1356 N N . SER A 1 88 ? 3.111 15.556 -5.983 1.00 61.39 89 SER A N 1
ATOM 1357 C CA . SER A 1 88 ? 3.786 15.676 -7.263 1.00 54.01 89 SER A CA 1
ATOM 1358 C C . SER A 1 88 ? 4.317 17.059 -7.575 1.00 36.62 89 SER A C 1
ATOM 1359 O O . SER A 1 88 ? 5.388 17.190 -8.158 1.00 42.39 89 SER A O 1
ATOM 1367 N N . TRP A 1 89 ? 3.590 18.095 -7.211 1.00 45.08 90 TRP A N 1
ATOM 1368 C CA . TRP A 1 89 ? 4.010 19.421 -7.595 1.00 49.87 90 TRP A CA 1
ATOM 1369 C C . TRP A 1 89 ? 5.096 20.013 -6.699 1.00 56.80 90 TRP A C 1
ATOM 1370 O O . TRP A 1 89 ? 5.991 20.682 -7.195 1.00 64.41 90 TRP A O 1
ATOM 1391 N N . ASN A 1 90 ? 5.028 19.772 -5.389 1.00 51.44 91 ASN A N 1
ATOM 1392 C CA . ASN A 1 90 ? 5.964 20.410 -4.450 1.00 40.70 91 ASN A CA 1
ATOM 1393 C C . ASN A 1 90 ? 7.215 19.584 -4.135 1.00 31.20 91 ASN A C 1
ATOM 1394 O O . ASN A 1 90 ? 8.204 20.107 -3.617 1.00 32.40 91 ASN A O 1
ATOM 1405 N N . VAL A 1 91 ? 7.177 18.301 -4.462 1.00 29.19 92 VAL A N 1
ATOM 1406 C CA . VAL A 1 91 ? 8.191 17.381 -3.998 1.00 27.34 92 VAL A CA 1
ATOM 1407 C C . VAL A 1 91 ? 9.589 17.740 -4.492 1.00 31.92 92 VAL A C 1
ATOM 1408 O O . VAL A 1 91 ? 10.546 17.612 -3.750 1.00 25.56 92 VAL A O 1
ATOM 1421 N N . LYS A 1 92 ? 9.722 18.215 -5.726 1.00 27.73 93 LYS A N 1
ATOM 1422 C CA . LYS A 1 92 ? 11.048 18.511 -6.275 1.00 35.00 93 LYS A CA 1
ATOM 1423 C C . LYS A 1 92 ? 11.714 19.641 -5.529 1.00 23.19 93 LYS A C 1
ATOM 1424 O O . LYS A 1 92 ? 12.902 19.602 -5.224 1.00 23.81 93 LYS A O 1
ATOM 1443 N N . GLU A 1 93 ? 10.931 20.665 -5.242 1.00 23.00 94 GLU A N 1
ATOM 1444 C CA . GLU A 1 93 ? 11.425 21.862 -4.592 1.00 25.27 94 GLU A CA 1
ATOM 1445 C C . GLU A 1 93 ? 11.764 21.566 -3.141 1.00 23.39 94 GLU A C 1
ATOM 1446 O O . GLU A 1 93 ? 12.756 22.059 -2.588 1.00 25.26 94 GLU A O 1
ATOM 1458 N N . ILE A 1 94 ? 10.913 20.769 -2.511 1.00 24.96 95 ILE A N 1
ATOM 1459 C CA . ILE A 1 94 ? 11.122 20.394 -1.123 1.00 23.93 95 ILE A CA 1
ATOM 1460 C C . ILE A 1 94 ? 12.344 19.526 -1.025 1.00 23.57 95 ILE A C 1
ATOM 1461 O O . ILE A 1 94 ? 13.191 19.783 -0.194 1.00 20.03 95 ILE A O 1
ATOM 1477 N N . HIS A 1 95 ? 12.444 18.518 -1.891 1.00 22.57 96 HIS A N 1
ATOM 1478 C CA . HIS A 1 95 ? 13.674 17.761 -2.029 1.00 24.18 96 HIS A CA 1
ATOM 1479 C C . HIS A 1 95 ? 14.902 18.673 -2.206 1.00 25.45 96 HIS A C 1
ATOM 1480 O O . HIS A 1 95 ? 15.903 18.496 -1.514 1.00 26.67 96 HIS A O 1
ATOM 1493 N N . GLN A 1 96 ? 14.820 19.636 -3.127 1.00 24.57 97 GLN A N 1
ATOM 1494 C CA . GLN A 1 96 ? 15.945 20.518 -3.428 1.00 26.62 97 GLN A CA 1
ATOM 1495 C C . GLN A 1 96 ? 16.337 21.302 -2.184 1.00 25.72 97 GLN A C 1
ATOM 1496 O O . GLN A 1 96 ? 17.512 21.409 -1.853 1.00 27.22 97 GLN A O 1
ATOM 1510 N N . ALA A 1 97 ? 15.359 21.829 -1.473 1.00 23.42 98 ALA A N 1
ATOM 1511 C CA . ALA A 1 97 ? 15.640 22.529 -0.219 1.00 20.48 98 ALA A CA 1
ATOM 1512 C C . ALA A 1 97 ? 16.269 21.628 0.846 1.00 25.25 98 ALA A C 1
ATOM 1513 O O . ALA A 1 97 ? 17.197 22.032 1.556 1.00 24.81 98 ALA A O 1
ATOM 1520 N N . ALA A 1 98 ? 15.803 20.396 0.970 1.00 29.76 99 ALA A N 1
ATOM 1521 C CA . ALA A 1 98 ? 16.299 19.567 2.046 1.00 30.35 99 ALA A CA 1
ATOM 1522 C C . ALA A 1 98 ? 17.689 19.027 1.705 1.00 28.11 99 ALA A C 1
ATOM 1523 O O . ALA A 1 98 ? 18.526 18.807 2.583 1.00 19.51 99 ALA A O 1
ATOM 1530 N N . ASP A 1 99 ? 17.962 18.867 0.418 1.00 25.16 100 ASP A N 1
ATOM 1531 C CA . ASP A 1 99 ? 19.267 18.394 -0.026 1.00 21.57 100 ASP A CA 1
ATOM 1532 C C . ASP A 1 99 ? 20.291 19.510 0.194 1.00 22.66 100 ASP A C 1
ATOM 1533 O O . ASP A 1 99 ? 21.330 19.304 0.827 1.00 25.31 100 ASP A O 1
ATOM 1542 N N . TYR A 1 100 ? 19.996 20.700 -0.311 1.00 20.78 101 TYR A N 1
ATOM 1543 C CA . TYR A 1 100 ? 20.889 21.839 -0.132 1.00 25.74 101 TYR A CA 1
ATOM 1544 C C . TYR A 1 100 ? 21.136 22.115 1.368 1.00 26.52 101 TYR A C 1
ATOM 1545 O O . TYR A 1 100 ? 22.261 22.350 1.786 1.00 22.59 101 TYR A O 1
ATOM 1563 N N . LEU A 1 101 ? 20.077 22.079 2.164 1.00 19.37 102 LEU A N 1
ATOM 1564 C CA . LEU A 1 101 ? 20.169 22.410 3.594 1.00 20.42 102 LEU A CA 1
ATOM 1565 C C . LEU A 1 101 ? 20.431 21.192 4.452 1.00 25.71 102 LEU A C 1
ATOM 1566 O O . LEU A 1 101 ? 20.468 21.289 5.662 1.00 26.14 102 LEU A O 1
ATOM 1582 N N . LYS A 1 102 ? 20.646 20.057 3.799 1.00 27.79 103 LYS A N 1
ATOM 1583 C CA . LYS A 1 102 ? 21.035 18.793 4.447 1.00 27.06 103 LYS A CA 1
ATOM 1584 C C . LYS A 1 102 ? 20.169 18.439 5.614 1.00 28.03 103 LYS A C 1
ATOM 1585 O O . LYS A 1 102 ? 20.630 18.337 6.751 1.00 31.56 103 LYS A O 1
ATOM 1604 N N . VAL A 1 103 ? 18.892 18.287 5.309 1.00 22.84 104 VAL A N 1
ATOM 1605 C CA . VAL A 1 103 ? 17.903 17.772 6.216 1.00 22.65 104 VAL A CA 1
ATOM 1606 C C . VAL A 1 103 ? 17.533 16.366 5.753 1.00 28.98 104 VAL A C 1
ATOM 1607 O O . VAL A 1 103 ? 16.575 16.178 4.994 1.00 28.74 104 VAL A O 1
ATOM 1620 N N . GLU A 1 104 ? 18.299 15.371 6.187 1.00 30.45 105 GLU A N 1
ATOM 1621 C CA . GLU A 1 104 ? 18.257 14.069 5.533 1.00 38.57 105 GLU A CA 1
ATOM 1622 C C . GLU A 1 104 ? 16.955 13.328 5.780 1.00 38.25 105 GLU A C 1
ATOM 1623 O O . GLU A 1 104 ? 16.602 12.474 4.987 1.00 48.41 105 GLU A O 1
ATOM 1635 N N . GLU A 1 105 ? 16.234 13.653 6.848 1.00 38.62 106 GLU A N 1
ATOM 1636 C CA . GLU A 1 105 ? 14.950 13.000 7.071 1.00 46.86 106 GLU A CA 1
ATOM 1637 C C . GLU A 1 105 ? 14.120 13.213 5.819 1.00 42.52 106 GLU A C 1
ATOM 1638 O O . GLU A 1 105 ? 13.579 12.269 5.240 1.00 39.84 106 GLU A O 1
ATOM 1650 N N . VAL A 1 106 ? 14.082 14.463 5.374 1.00 38.54 107 VAL A N 1
ATOM 1651 C CA . VAL A 1 106 ? 13.196 14.869 4.304 1.00 32.90 107 VAL A CA 1
ATOM 1652 C C . VAL A 1 106 ? 13.682 14.428 2.936 1.00 34.65 107 VAL A C 1
ATOM 1653 O O . VAL A 1 106 ? 12.882 14.020 2.100 1.00 29.05 107 VAL A O 1
ATOM 1666 N N . VAL A 1 107 ? 14.991 14.507 2.710 1.00 29.78 108 VAL A N 1
ATOM 1667 C CA . VAL A 1 107 ? 15.558 14.130 1.433 1.00 33.45 108 VAL A CA 1
ATOM 1668 C C . VAL A 1 107 ? 15.106 12.714 1.101 1.00 40.30 108 VAL A C 1
ATOM 1669 O O . VAL A 1 107 ? 14.599 12.451 0.011 1.00 34.93 108 VAL A O 1
ATOM 1682 N N . THR A 1 108 ? 15.265 11.814 2.065 1.00 44.19 109 THR A N 1
ATOM 1683 C CA . THR A 1 108 ? 14.927 10.418 1.859 1.00 39.28 109 THR A CA 1
ATOM 1684 C C . THR A 1 108 ? 13.420 10.230 1.655 1.00 43.46 109 THR A C 1
ATOM 1685 O O . THR A 1 108 ? 13.017 9.462 0.776 1.00 46.02 109 THR A O 1
ATOM 1696 N N . LYS A 1 109 ? 12.598 10.934 2.442 1.00 37.88 110 LYS A N 1
ATOM 1697 C CA . LYS A 1 109 ? 11.137 10.862 2.303 1.00 38.06 110 LYS A CA 1
ATOM 1698 C C . LYS A 1 109 ? 10.687 11.321 0.919 1.00 41.81 110 LYS A C 1
ATOM 1699 O O . LYS A 1 109 ? 9.656 10.889 0.420 1.00 47.74 110 LYS A O 1
ATOM 1718 N N . CYS A 1 110 ? 11.472 12.203 0.310 1.00 37.95 111 CYS A N 1
ATOM 1719 C CA . CYS A 1 110 ? 11.143 12.770 -0.983 1.00 41.74 111 CYS A CA 1
ATOM 1720 C C . CYS A 1 110 ? 11.455 11.796 -2.107 1.00 40.42 111 CYS A C 1
ATOM 1721 O O . CYS A 1 110 ? 10.641 11.598 -2.985 1.00 35.25 111 CYS A O 1
ATOM 1729 N N . LYS A 1 111 ? 12.633 11.195 -2.083 1.00 40.96 112 LYS A N 1
ATOM 1730 C CA . LYS A 1 111 ? 13.033 10.325 -3.176 1.00 48.84 112 LYS A CA 1
ATOM 1731 C C . LYS A 1 111 ? 12.283 9.007 -3.073 1.00 46.85 112 LYS A C 1
ATOM 1732 O O . LYS A 1 111 ? 12.018 8.335 -4.071 1.00 53.07 112 LYS A O 1
ATOM 1751 N N . ILE A 1 112 ? 11.909 8.665 -1.854 1.00 52.10 113 ILE A N 1
ATOM 1752 C CA . ILE A 1 112 ? 10.993 7.566 -1.633 1.00 60.25 113 ILE A CA 1
ATOM 1753 C C . ILE A 1 112 ? 9.694 7.883 -2.367 1.00 56.55 113 ILE A C 1
ATOM 1754 O O . ILE A 1 112 ? 9.231 7.107 -3.198 1.00 56.95 113 ILE A O 1
ATOM 1770 N N . LYS A 1 113 ? 9.125 9.047 -2.078 1.00 51.16 114 LYS A N 1
ATOM 1771 C CA . LYS A 1 113 ? 7.917 9.506 -2.764 1.00 48.17 114 LYS A CA 1
ATOM 1772 C C . LYS A 1 113 ? 8.084 9.559 -4.285 1.00 57.73 114 LYS A C 1
ATOM 1773 O O . LYS A 1 113 ? 7.206 9.117 -5.020 1.00 62.05 114 LYS A O 1
ATOM 1792 N N . MET A 1 114 ? 9.211 10.094 -4.748 1.00 69.62 115 MET A N 1
ATOM 1793 C CA . MET A 1 114 ? 9.367 10.490 -6.146 1.00 82.58 115 MET A CA 1
ATOM 1794 C C . MET A 1 114 ? 9.208 9.292 -7.085 1.00 89.39 115 MET A C 1
ATOM 1795 O O . MET A 1 114 ? 8.882 9.454 -8.259 1.00 96.67 115 MET A O 1
ATOM 1809 N N . GLU A 1 115 ? 9.429 8.093 -6.559 1.00 85.20 116 GLU A N 1
ATOM 1810 C CA . GLU A 1 115 ? 9.138 6.872 -7.298 1.00 94.54 116 GLU A CA 1
ATOM 1811 C C . GLU A 1 115 ? 7.696 6.886 -7.806 1.00 94.98 116 GLU A C 1
ATOM 1812 O O . GLU A 1 115 ? 6.905 5.989 -7.506 1.00 94.51 116 GLU A O 1
#

Solvent-accessible surface area: 7101 Å² total; per-residue (Å²): 127,123,85,131,121,55,104,96,91,45,52,137,34,24,139,44,33,121,82,52,114,120,31,51,0,36,0,21,0,35,175,110,138,15,43,0,10,65,112,13,0,36,85,74,1,97,52,2,2,56,37,44,192,94,62,97,99,67,60,10,137,11,71,94,86,76,1,110,12,87,1,1,57,83,0,1,56,9,5,1,60,51,72,32,113,24,86,105,195,29,12,137,41,1,40,70,0,0,77,64,0,106,2,113,91,0,21,55,88,0,108,118,94,70,180

Nearest PDB structures (foldseek):
  2vpk-assembly1_A-2  TM=1.009E+00  e=4.190E-23  Homo sapiens
  3ga1-assembly1_B  TM=9.573E-01  e=8.777E-10  Homo sapiens
  9b9v-assembly1_A  TM=9.420E-01  e=9.367E-10  Homo sapiens
  3ga1-assembly1_A  TM=9.544E-01  e=1.917E-09  Homo sapiens
  4u2n-assembly2_B  TM=9.493E-01  e=5.093E-09  Homo sapiens

Organism: Homo sapiens (NCBI:txid9606)

Radius of gyration: 13.96 Å; Cα contacts (8 Å, |Δi|>4): 146; chains: 1; bounding box: 28×32×37 Å